Protein AF-0000000084554667 (afdb_homodimer)

pLDDT: mean 95.25, std 6.65, range [56.47, 98.56]

Solvent-accessible surface area (backbone atoms only — not comparable to full-atom values): 7623 Å² total; per-residue (Å²): 132,53,64,64,59,48,33,50,49,34,20,51,33,30,47,52,33,38,55,53,48,52,52,41,52,49,29,36,51,54,39,21,60,75,70,73,54,51,63,28,64,44,34,66,28,65,69,40,39,52,46,53,53,47,34,53,52,34,33,51,49,29,22,52,49,31,51,52,51,59,73,58,77,79,128,133,54,63,64,57,48,33,50,48,35,19,51,33,29,46,52,34,39,55,52,49,52,52,39,52,51,29,35,52,54,39,21,59,76,68,73,54,52,62,29,65,44,36,67,28,64,68,41,41,51,46,51,54,47,34,52,51,33,33,51,49,29,23,52,50,32,52,51,51,59,72,55,78,81,127

Foldseek 3Di:
DDPLVVLVVQLVVLVVVLVVLVVVVVVLVVVCVVVVHDSQVVQVHPVSVVVSVVVNVVSVVSNVVSVVVSPDDDD/DDPLVVLVVQLVVLVVVLVVLVVVVVVLVVVCVVVVHDSQVVQVHPVSVVVSVVVNVVSVVSNVVSVVVSPDDDD

Organism: NCBI:txid1418104

Secondary structure (DSSP, 8-state):
--HHHHHHHHHHHHHHHHHHHHHHHHHHHHHHHHTT--HHHHHTSHHHHHHHHHHHHHHHHHHHHHHHHHHPPP-/--HHHHHHHHHHHHHHHHHHHHHHHHHHHHHHHHTT--HHHHHTSHHHHHHHHHHHHHHHHHHHHHHHHHHPPP-

Radius of gyration: 16.77 Å; Cα contacts (8 Å, |Δi|>4): 187; chains: 2; bounding box: 27×54×35 Å

Sequence (150 aa):
MKKKTMSILVFIFSVISLLISLKLFWNMGIFVDEYNLTPAIVNGGEFWLLMDWLRLILLFLAAVISGINIFTKREMKKKTMSILVFIFSVISLLISLKLFWNMGIFVDEYNLTPAIVNGGEFWLLMDWLRLILLFLAAVISGINIFTKRE

Structure (mmCIF, N/CA/C/O backbone):
data_AF-0000000084554667-model_v1
#
loop_
_entity.id
_entity.type
_entity.pdbx_description
1 polymer 'Putative membrane protein'
#
loop_
_atom_site.group_PDB
_atom_site.id
_atom_site.type_symbol
_atom_site.label_atom_id
_atom_site.label_alt_id
_atom_site.label_comp_id
_atom_site.label_asym_id
_atom_site.label_entity_id
_atom_site.label_seq_id
_atom_site.pdbx_PDB_ins_code
_atom_site.Cartn_x
_atom_site.Cartn_y
_atom_site.Cartn_z
_atom_site.occupancy
_atom_site.B_iso_or_equiv
_atom_site.auth_seq_id
_atom_site.auth_comp_id
_atom_site.auth_asym_id
_atom_site.auth_atom_id
_atom_site.pdbx_PDB_model_num
ATOM 1 N N . MET A 1 1 ? 10.797 16.719 14.055 1 75.44 1 MET A N 1
ATOM 2 C CA . MET A 1 1 ? 10.484 16.969 12.648 1 75.44 1 MET A CA 1
ATOM 3 C C . MET A 1 1 ? 9.336 17.953 12.516 1 75.44 1 MET A C 1
ATOM 5 O O . MET A 1 1 ? 8.383 17.922 13.305 1 75.44 1 MET A O 1
ATOM 9 N N . LYS A 1 2 ? 9.578 18.781 11.586 1 90.25 2 LYS A N 1
ATOM 10 C CA . LYS A 1 2 ? 8.562 19.797 11.336 1 90.25 2 LYS A CA 1
ATOM 11 C C . LYS A 1 2 ? 7.34 19.203 10.656 1 90.25 2 LYS A C 1
ATOM 13 O O . LYS A 1 2 ? 7.449 18.219 9.922 1 90.25 2 LYS A O 1
ATOM 18 N N . LYS A 1 3 ? 6.328 19.75 10.922 1 89.75 3 LYS A N 1
ATOM 19 C CA . LYS A 1 3 ? 5.055 19.25 10.414 1 89.75 3 LYS A CA 1
ATOM 20 C C . LYS A 1 3 ? 5.066 19.188 8.883 1 89.75 3 LYS A C 1
ATOM 22 O O . LYS A 1 3 ? 4.578 18.234 8.297 1 89.75 3 LYS A O 1
ATOM 27 N N . LYS A 1 4 ? 5.59 20.172 8.344 1 90.44 4 LYS A N 1
ATOM 28 C CA . LYS A 1 4 ? 5.648 20.203 6.887 1 90.44 4 LYS A CA 1
ATOM 29 C C . LYS A 1 4 ? 6.504 19.062 6.344 1 90.44 4 LYS A C 1
ATOM 31 O O . LYS A 1 4 ? 6.168 18.453 5.328 1 90.44 4 LYS A O 1
ATOM 36 N N . THR A 1 5 ? 7.59 18.828 6.949 1 93.75 5 THR A N 1
ATOM 37 C CA . THR A 1 5 ? 8.477 17.734 6.555 1 93.75 5 THR A CA 1
ATOM 38 C C . THR A 1 5 ? 7.766 16.391 6.684 1 93.75 5 THR A C 1
ATOM 40 O O . THR A 1 5 ? 7.91 15.523 5.816 1 93.75 5 THR A O 1
ATOM 43 N N . MET A 1 6 ? 7.035 16.234 7.672 1 94.25 6 MET A N 1
ATOM 44 C CA . MET A 1 6 ? 6.289 14.992 7.867 1 94.25 6 MET A CA 1
ATOM 45 C C . MET A 1 6 ? 5.27 14.797 6.754 1 94.25 6 MET A C 1
ATOM 47 O O . MET A 1 6 ? 5.133 13.688 6.223 1 94.25 6 MET A O 1
ATOM 51 N N . SER A 1 7 ? 4.648 15.82 6.406 1 93.88 7 SER A N 1
ATOM 52 C CA . SER A 1 7 ? 3.654 15.727 5.34 1 93.88 7 SER A CA 1
ATOM 53 C C . SER A 1 7 ? 4.305 15.359 4.012 1 93.88 7 SER A C 1
ATOM 55 O O . SER A 1 7 ? 3.752 14.578 3.236 1 93.88 7 SER A O 1
ATOM 57 N N . ILE A 1 8 ? 5.398 15.922 3.762 1 96.31 8 ILE A N 1
ATOM 58 C CA . ILE A 1 8 ? 6.117 15.648 2.523 1 96.31 8 ILE A CA 1
ATOM 59 C C . ILE A 1 8 ? 6.551 14.188 2.49 1 96.31 8 ILE A C 1
ATOM 61 O O . ILE A 1 8 ? 6.422 13.516 1.462 1 96.31 8 ILE A O 1
ATOM 65 N N . LEU A 1 9 ? 7.016 13.711 3.549 1 97.38 9 LEU A N 1
ATOM 66 C CA . LEU A 1 9 ? 7.461 12.328 3.625 1 97.38 9 LEU A CA 1
ATOM 67 C C . LEU A 1 9 ? 6.293 11.367 3.404 1 97.38 9 LEU A C 1
ATOM 69 O O . LEU A 1 9 ? 6.414 10.406 2.643 1 97.38 9 LEU A O 1
ATOM 73 N N . VAL A 1 10 ? 5.281 11.656 4.074 1 96.94 10 VAL A N 1
ATOM 74 C CA . VAL A 1 10 ? 4.113 10.797 3.947 1 96.94 10 VAL A CA 1
ATOM 75 C C . VAL A 1 10 ? 3.639 10.773 2.496 1 96.94 10 VAL A C 1
ATOM 77 O O . VAL A 1 10 ? 3.295 9.719 1.962 1 96.94 10 VAL A O 1
ATOM 80 N N . PHE A 1 11 ? 3.666 11.898 1.898 1 97.56 11 PHE A N 1
ATOM 81 C CA . PHE A 1 11 ? 3.281 11.984 0.495 1 97.56 11 PHE A CA 1
ATOM 82 C C . PHE A 1 11 ? 4.211 11.141 -0.372 1 97.56 11 PHE A C 1
ATOM 84 O O . PHE A 1 11 ? 3.75 10.336 -1.182 1 97.56 11 PHE A O 1
ATOM 91 N N . ILE A 1 12 ? 5.43 11.242 -0.208 1 98.44 12 ILE A N 1
ATOM 92 C CA . ILE A 1 12 ? 6.418 10.516 -0.996 1 98.44 12 ILE A CA 1
ATOM 93 C C . ILE A 1 12 ? 6.25 9.016 -0.779 1 98.44 12 ILE A C 1
ATOM 95 O O . ILE A 1 12 ? 6.227 8.242 -1.739 1 98.44 12 ILE A O 1
ATOM 99 N N . PHE A 1 13 ? 6.164 8.594 0.462 1 98.19 13 PHE A N 1
ATOM 100 C CA . PHE A 1 13 ? 5.992 7.18 0.783 1 98.19 13 PHE A CA 1
ATOM 101 C C . PHE A 1 13 ? 4.73 6.629 0.136 1 98.19 13 PHE A C 1
ATOM 103 O O . PHE A 1 13 ? 4.734 5.516 -0.396 1 98.19 13 PHE A O 1
ATOM 110 N N . SER A 1 14 ? 3.701 7.43 0.138 1 97.56 14 SER A N 1
ATOM 111 C CA . SER A 1 14 ? 2.426 6.969 -0.404 1 97.56 14 SER A CA 1
ATOM 112 C C . SER A 1 14 ? 2.492 6.82 -1.921 1 97.56 14 SER A C 1
ATOM 114 O O . SER A 1 14 ? 2.004 5.836 -2.475 1 97.56 14 SER A O 1
ATOM 116 N N . VAL A 1 15 ? 3.105 7.734 -2.613 1 98.12 15 VAL A N 1
ATOM 117 C CA . VAL A 1 15 ? 3.195 7.695 -4.07 1 98.12 15 VAL A CA 1
ATOM 118 C C . VAL A 1 15 ? 4.059 6.512 -4.5 1 98.12 15 VAL A C 1
ATOM 120 O O . VAL A 1 15 ? 3.678 5.75 -5.395 1 98.12 15 VAL A O 1
ATOM 123 N N . ILE A 1 16 ? 5.133 6.371 -3.832 1 98.5 16 ILE A N 1
ATOM 124 C CA . ILE A 1 16 ? 6.027 5.27 -4.1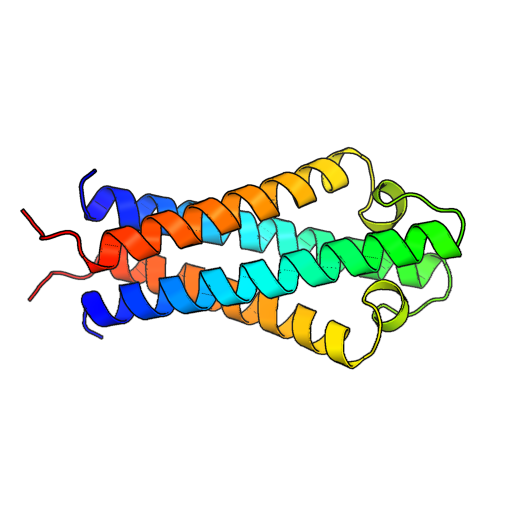84 1 98.5 16 ILE A CA 1
ATOM 125 C C . ILE A 1 16 ? 5.336 3.938 -3.904 1 98.5 16 ILE A C 1
ATOM 127 O O . ILE A 1 16 ? 5.398 3.018 -4.723 1 98.5 16 ILE A O 1
ATOM 131 N N . SER A 1 17 ? 4.695 3.836 -2.742 1 98.06 17 SER A N 1
ATOM 132 C CA . SER A 1 17 ? 3.98 2.613 -2.396 1 98.06 17 SER A CA 1
ATOM 133 C C . SER A 1 17 ? 2.887 2.305 -3.416 1 98.06 17 SER A C 1
ATOM 135 O O . SER A 1 17 ? 2.662 1.144 -3.764 1 98.06 17 SER A O 1
ATOM 137 N N . LEU A 1 18 ? 2.248 3.305 -3.889 1 98.06 18 LEU A N 1
ATOM 138 C CA . LEU A 1 18 ? 1.188 3.125 -4.875 1 98.06 18 LEU A CA 1
ATOM 139 C C . LEU A 1 18 ? 1.754 2.609 -6.191 1 98.06 18 LEU A C 1
ATOM 141 O O . LEU A 1 18 ? 1.212 1.672 -6.781 1 98.06 18 LEU A O 1
ATOM 145 N N . LEU A 1 19 ? 2.803 3.219 -6.695 1 98.31 19 LEU A N 1
ATOM 146 C CA . LEU A 1 19 ? 3.418 2.809 -7.953 1 98.31 19 LEU A CA 1
ATOM 147 C C . LEU A 1 19 ? 3.898 1.362 -7.875 1 98.31 19 LEU A C 1
ATOM 149 O O . LEU A 1 19 ? 3.678 0.581 -8.805 1 98.31 19 LEU A O 1
ATOM 153 N N . ILE A 1 20 ? 4.527 1.039 -6.777 1 98.38 20 ILE A N 1
ATOM 154 C CA . ILE A 1 20 ? 4.98 -0.334 -6.586 1 98.38 20 ILE A CA 1
ATOM 155 C C . ILE A 1 20 ? 3.777 -1.274 -6.551 1 98.38 20 ILE A C 1
ATOM 157 O O . ILE A 1 20 ? 3.793 -2.338 -7.176 1 98.38 20 ILE A O 1
ATOM 161 N N . SER A 1 21 ? 2.764 -0.899 -5.84 1 97.94 21 SER A N 1
ATOM 162 C CA . SER A 1 21 ? 1.572 -1.733 -5.711 1 97.94 21 SER A CA 1
ATOM 163 C C . SER A 1 21 ? 0.917 -1.97 -7.07 1 97.94 21 SER A C 1
ATOM 165 O O . SER A 1 21 ? 0.483 -3.084 -7.371 1 97.94 21 SER A O 1
ATOM 167 N N . LEU A 1 22 ? 0.837 -0.975 -7.875 1 98.06 22 LEU A N 1
ATOM 168 C CA . LEU A 1 22 ? 0.244 -1.103 -9.203 1 98.06 22 LEU A CA 1
ATOM 169 C C . LEU A 1 22 ? 1.048 -2.068 -10.07 1 98.06 22 LEU A C 1
ATOM 171 O O . LEU A 1 22 ? 0.474 -2.891 -10.781 1 98.06 22 LEU A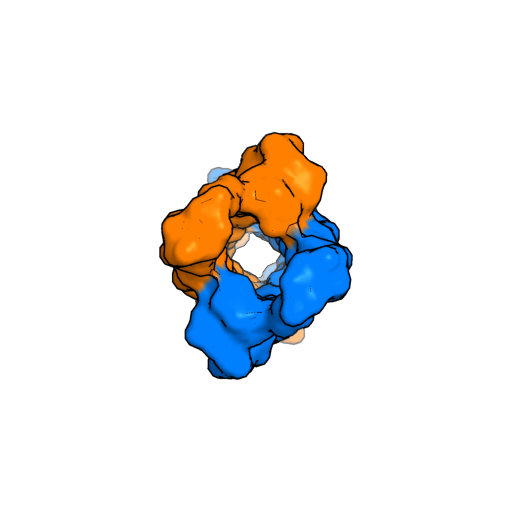 O 1
ATOM 175 N N . LYS A 1 23 ? 2.305 -1.944 -9.992 1 98.19 23 LYS A N 1
ATOM 176 C CA . LYS A 1 23 ? 3.152 -2.824 -10.789 1 98.19 23 LYS A CA 1
ATOM 177 C C . LYS A 1 23 ? 3.043 -4.27 -10.32 1 98.19 23 LYS A C 1
ATOM 179 O O . LYS A 1 23 ? 2.967 -5.191 -11.133 1 98.19 23 LYS A O 1
ATOM 184 N N . LEU A 1 24 ? 3.012 -4.441 -9.039 1 97.62 24 LEU A N 1
ATOM 185 C CA . LEU A 1 24 ? 2.885 -5.785 -8.484 1 97.62 24 LEU A CA 1
ATOM 186 C C . LEU A 1 24 ? 1.529 -6.391 -8.828 1 97.62 24 LEU A C 1
ATOM 188 O O . LEU A 1 24 ? 1.436 -7.582 -9.125 1 97.62 24 LEU A O 1
ATOM 192 N N . PHE A 1 25 ? 0.543 -5.559 -8.781 1 97.44 25 PHE A N 1
ATOM 193 C CA . PHE A 1 25 ? -0.795 -5.988 -9.164 1 97.44 25 PHE A CA 1
ATOM 194 C C . PHE A 1 25 ? -0.826 -6.43 -10.617 1 97.44 25 PHE A C 1
ATOM 196 O O . PHE A 1 25 ? -1.403 -7.469 -10.945 1 97.44 25 PHE A O 1
ATOM 203 N N . TRP A 1 26 ? -0.183 -5.695 -11.406 1 97.38 26 TRP A N 1
ATOM 204 C CA . TRP A 1 26 ? -0.093 -6.016 -12.828 1 97.38 26 TRP A CA 1
ATOM 205 C C . TRP A 1 26 ? 0.692 -7.305 -13.047 1 97.38 26 TRP A C 1
ATOM 207 O O . TRP A 1 26 ? 0.303 -8.148 -13.859 1 97.38 26 TRP A O 1
ATOM 217 N N . ASN A 1 27 ? 1.781 -7.492 -12.367 1 98 27 ASN A N 1
ATOM 218 C CA . ASN A 1 27 ? 2.588 -8.703 -12.477 1 98 27 ASN A CA 1
ATOM 219 C C . ASN A 1 27 ? 1.792 -9.945 -12.078 1 98 27 ASN A C 1
ATOM 221 O O . ASN A 1 27 ? 1.918 -10.992 -12.711 1 98 27 ASN A O 1
ATOM 225 N N . MET A 1 28 ? 1.018 -9.828 -11.047 1 97.69 28 MET A N 1
ATOM 226 C CA . MET A 1 28 ? 0.176 -10.945 -10.625 1 97.69 28 MET A CA 1
ATOM 227 C C . MET A 1 28 ? -0.821 -11.32 -11.719 1 97.69 28 MET A C 1
ATOM 229 O O . MET A 1 28 ? -1.072 -12.5 -11.961 1 97.69 28 MET A O 1
ATOM 233 N N . GLY A 1 29 ? -1.354 -10.305 -12.32 1 96.88 29 GLY A N 1
ATOM 234 C CA . GLY A 1 29 ? -2.25 -10.562 -13.438 1 96.88 29 GLY A CA 1
ATOM 235 C C . GLY A 1 29 ? -1.6 -11.352 -14.555 1 96.88 29 GLY A C 1
ATOM 236 O O . GLY A 1 29 ? -2.199 -12.289 -15.094 1 96.88 29 GLY A O 1
ATOM 237 N N . ILE A 1 30 ? -0.487 -10.953 -14.945 1 97.62 30 ILE A N 1
ATOM 238 C CA . ILE A 1 30 ? 0.259 -11.648 -15.984 1 97.62 30 ILE A CA 1
ATOM 239 C C . ILE A 1 30 ? 0.534 -13.086 -15.539 1 97.62 30 ILE A C 1
ATOM 241 O O . ILE A 1 30 ? 0.363 -14.031 -16.328 1 97.62 30 ILE A O 1
ATOM 245 N N . PHE A 1 31 ? 0.983 -13.25 -14.336 1 97.5 31 PHE A N 1
ATOM 246 C CA . PHE A 1 31 ? 1.307 -14.555 -13.781 1 97.5 31 PHE A CA 1
ATOM 247 C C . PHE A 1 31 ? 0.118 -15.5 -13.891 1 97.5 31 PHE A C 1
ATOM 249 O O . PHE A 1 31 ? 0.26 -16.625 -14.359 1 97.5 31 PHE A O 1
ATOM 256 N N . VAL A 1 32 ? -1.035 -15.055 -13.445 1 97 32 VAL A N 1
ATOM 257 C CA . VAL A 1 32 ? -2.193 -15.938 -13.391 1 97 32 VAL A CA 1
ATOM 258 C C . VAL A 1 32 ? -2.66 -16.281 -14.805 1 97 32 VAL A C 1
ATOM 260 O O . VAL A 1 32 ? -3.18 -17.375 -15.047 1 97 32 VAL A O 1
ATOM 263 N N . ASP A 1 33 ? -2.455 -15.391 -15.711 1 97 33 ASP A N 1
ATOM 264 C CA . ASP A 1 33 ? -2.773 -15.688 -17.094 1 97 33 ASP A CA 1
ATOM 265 C C . ASP A 1 33 ? -1.865 -16.781 -17.656 1 97 33 ASP A C 1
ATOM 267 O O . ASP A 1 33 ? -2.332 -17.719 -18.312 1 97 33 ASP A O 1
ATOM 271 N N . GLU A 1 34 ? -0.63 -16.719 -17.328 1 95.94 34 GLU A N 1
ATOM 272 C CA . GLU A 1 34 ? 0.359 -17.688 -17.797 1 95.94 34 GLU A CA 1
ATOM 273 C C . GLU A 1 34 ? 0.126 -19.062 -17.188 1 95.94 34 GLU A C 1
ATOM 275 O O . GLU A 1 34 ? 0.381 -20.078 -17.844 1 95.94 34 GLU A O 1
ATOM 280 N N . TYR A 1 35 ? -0.319 -19.141 -16.016 1 95.44 35 TYR A N 1
ATOM 281 C CA . TYR A 1 35 ? -0.477 -20.391 -15.297 1 95.44 35 TYR A CA 1
ATOM 282 C C . TYR A 1 35 ? -1.924 -20.875 -15.344 1 95.44 35 TYR A C 1
ATOM 284 O O . TYR A 1 35 ? -2.287 -21.844 -14.672 1 95.44 35 TYR A O 1
ATOM 292 N N . ASN A 1 36 ? -2.811 -20.062 -16.125 1 96.5 36 ASN A N 1
ATOM 293 C CA . ASN A 1 36 ? -4.223 -20.406 -16.281 1 96.5 36 ASN A CA 1
ATOM 294 C C . ASN A 1 36 ? -4.945 -20.438 -14.938 1 96.5 36 ASN A C 1
ATOM 296 O O . ASN A 1 36 ? -5.68 -21.391 -14.656 1 96.5 36 ASN A O 1
ATOM 300 N N . LEU A 1 37 ? -4.668 -19.422 -14.102 1 96.75 37 LEU A N 1
ATOM 301 C CA . LEU A 1 37 ? -5.289 -19.219 -12.797 1 96.75 37 LEU A CA 1
ATOM 302 C C . LEU A 1 37 ? -6.055 -17.891 -12.758 1 96.75 37 LEU A C 1
ATOM 304 O O . LEU A 1 37 ? -6.18 -17.219 -13.781 1 96.75 37 LEU A O 1
ATOM 308 N N . THR A 1 38 ? -6.602 -17.641 -11.602 1 96.69 38 THR A N 1
ATOM 309 C CA . THR A 1 38 ? -7.234 -16.359 -11.352 1 96.69 38 THR A CA 1
ATOM 310 C C . THR A 1 38 ? -6.57 -15.648 -10.172 1 96.69 38 THR A C 1
ATOM 312 O O . THR A 1 38 ? -6.039 -16.297 -9.273 1 96.69 38 THR A O 1
ATOM 315 N N . PRO A 1 39 ? -6.637 -14.344 -10.234 1 97.19 39 PRO A N 1
ATOM 316 C CA . PRO A 1 39 ? -6.043 -13.594 -9.125 1 97.19 39 PRO A CA 1
ATOM 317 C C . PRO A 1 39 ? -6.668 -13.945 -7.773 1 97.19 39 PRO A C 1
ATOM 319 O O . PRO A 1 39 ? -5.996 -13.883 -6.742 1 97.19 39 PRO A O 1
ATOM 322 N N . ALA A 1 40 ? -7.895 -14.312 -7.73 1 97.88 40 ALA A N 1
ATOM 323 C CA . ALA A 1 40 ? -8.586 -14.656 -6.492 1 97.88 40 ALA A CA 1
ATOM 324 C C . ALA A 1 40 ? -7.914 -15.836 -5.797 1 97.88 40 ALA A C 1
ATOM 326 O O . ALA A 1 40 ? -7.887 -15.906 -4.566 1 97.88 40 ALA A O 1
ATOM 327 N N . ILE A 1 41 ? -7.332 -16.703 -6.543 1 97.25 41 ILE A N 1
ATOM 328 C CA . ILE A 1 41 ? -6.68 -17.891 -5.98 1 97.25 41 ILE A CA 1
ATOM 329 C C . ILE A 1 41 ? -5.387 -17.484 -5.281 1 97.25 41 ILE A C 1
ATOM 331 O O . ILE A 1 41 ? -5.098 -17.953 -4.176 1 97.25 41 ILE A O 1
ATOM 335 N N . VAL A 1 42 ? -4.637 -16.57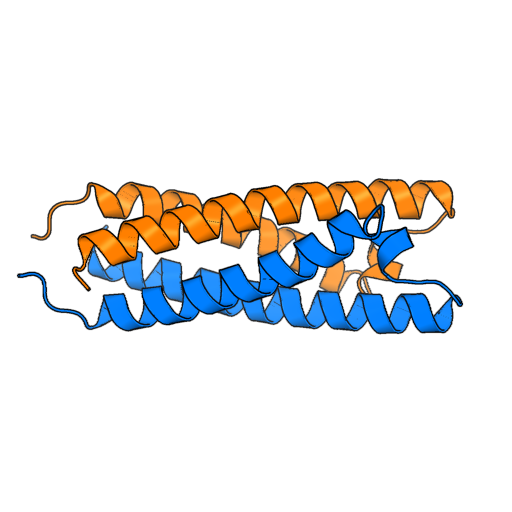8 -5.891 1 97.06 42 VAL A N 1
ATOM 336 C CA . VAL A 1 42 ? -3.375 -16.109 -5.324 1 97.06 42 VAL A CA 1
ATOM 337 C C . VAL A 1 42 ? -3.645 -15.289 -4.062 1 97.06 42 VAL A C 1
ATOM 339 O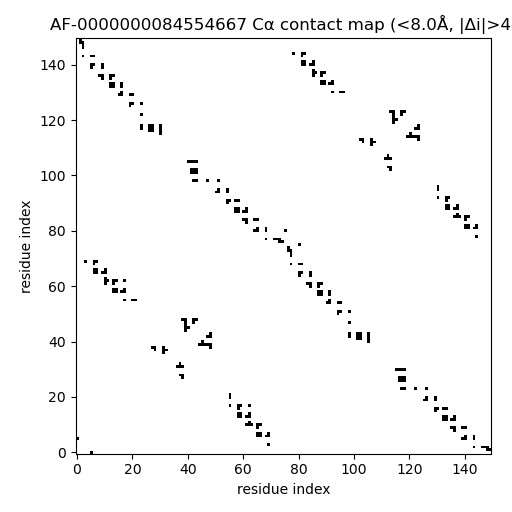 O . VAL A 1 42 ? -2.945 -15.438 -3.057 1 97.06 42 VAL A O 1
ATOM 342 N N . ASN A 1 43 ? -4.703 -14.484 -4.113 1 97.56 43 ASN A N 1
ATOM 343 C CA . ASN A 1 43 ? -5.027 -13.578 -3.018 1 97.56 43 ASN A CA 1
ATOM 344 C C . ASN A 1 43 ? -5.703 -14.312 -1.864 1 97.56 43 ASN A C 1
ATOM 346 O O . ASN A 1 43 ? -5.801 -13.781 -0.756 1 97.56 43 ASN A O 1
ATOM 350 N N . GLY A 1 44 ? -6.219 -15.43 -2.045 1 96.62 44 GLY A N 1
ATOM 351 C CA . GLY A 1 44 ? -6.883 -16.188 -1.003 1 96.62 44 GLY A CA 1
ATOM 352 C C . GLY A 1 44 ? -8.398 -16.125 -1.083 1 96.62 44 GLY A C 1
ATOM 353 O O . GLY A 1 44 ? -9.078 -16.219 -0.062 1 96.62 44 GLY A O 1
ATOM 354 N N . GLY A 1 45 ? -8.891 -15.734 -2.236 1 96.94 45 GLY A N 1
ATOM 355 C CA . GLY A 1 45 ? -10.328 -15.695 -2.432 1 96.94 45 GLY A CA 1
ATOM 356 C C . GLY A 1 45 ? -10.812 -14.406 -3.064 1 96.94 45 GLY A C 1
ATOM 357 O O . GLY A 1 45 ? -10.039 -13.461 -3.223 1 96.94 45 GLY A O 1
ATOM 358 N N . GLU A 1 46 ? -12.07 -14.43 -3.424 1 97.75 46 GLU A N 1
ATOM 359 C CA . GLU A 1 46 ? -12.672 -13.273 -4.078 1 97.75 46 GLU A CA 1
ATOM 360 C C . GLU A 1 46 ? -12.703 -12.062 -3.145 1 97.75 46 GLU A C 1
ATOM 362 O O . GLU A 1 46 ? -12.523 -10.93 -3.588 1 97.75 46 GLU A O 1
ATOM 367 N N . PHE A 1 47 ? -12.938 -12.352 -1.88 1 98.44 47 PHE A N 1
ATOM 368 C CA . PHE A 1 47 ? -12.953 -11.273 -0.903 1 98.44 47 PHE A CA 1
ATOM 369 C C . PHE A 1 47 ? -11.617 -10.547 -0.881 1 98.44 47 PHE A C 1
ATOM 371 O O . PHE A 1 47 ? -11.57 -9.312 -0.939 1 98.44 47 PHE A O 1
ATOM 378 N N . TRP A 1 48 ? -10.594 -11.234 -0.902 1 97.88 48 TRP A N 1
ATOM 379 C CA . TRP A 1 48 ? -9.281 -10.617 -0.779 1 97.88 48 TRP A CA 1
ATOM 380 C C . TRP A 1 48 ? -8.859 -9.969 -2.092 1 97.88 48 TRP A C 1
ATOM 382 O O . TRP A 1 48 ? -8.062 -9.023 -2.096 1 97.88 48 TRP A O 1
ATOM 392 N N . LEU A 1 49 ? -9.43 -10.461 -3.188 1 97.94 49 LEU A N 1
ATOM 393 C CA . LEU A 1 49 ? -9.234 -9.734 -4.441 1 97.94 49 LEU A CA 1
ATOM 394 C C . LEU A 1 49 ? -9.883 -8.359 -4.379 1 97.94 49 LEU A C 1
ATOM 396 O O . LEU A 1 49 ? -9.281 -7.367 -4.812 1 97.94 49 LEU A O 1
ATOM 400 N N . LEU A 1 50 ? -10.992 -8.328 -3.811 1 98 50 LEU A N 1
ATOM 401 C CA . LEU A 1 50 ? -11.664 -7.043 -3.625 1 98 50 LEU A CA 1
ATOM 402 C C . LEU A 1 50 ? -10.859 -6.145 -2.691 1 98 50 LEU A C 1
ATOM 404 O O . LEU A 1 50 ? -10.758 -4.938 -2.918 1 98 50 LEU A O 1
ATOM 408 N N . MET A 1 51 ? -10.328 -6.75 -1.701 1 97.94 51 MET A N 1
ATOM 409 C CA . MET A 1 51 ? -9.516 -5.996 -0.755 1 97.94 51 MET A CA 1
ATOM 410 C C . MET A 1 51 ? -8.258 -5.449 -1.432 1 97.94 51 MET A C 1
ATOM 412 O O . MET A 1 51 ? -7.773 -4.375 -1.072 1 97.94 51 MET A O 1
ATOM 416 N N . ASP A 1 52 ? -7.73 -6.172 -2.297 1 97.94 52 ASP A N 1
ATOM 417 C CA . ASP A 1 52 ? -6.57 -5.703 -3.049 1 97.94 52 ASP A CA 1
ATOM 418 C C . ASP A 1 52 ? -6.906 -4.453 -3.857 1 97.94 52 ASP A C 1
ATOM 420 O O . ASP A 1 52 ? -6.137 -3.49 -3.875 1 97.94 52 ASP A O 1
ATOM 424 N N . TRP A 1 53 ? -8.086 -4.457 -4.469 1 97.88 53 TRP A N 1
ATOM 425 C CA . TRP A 1 53 ? -8.57 -3.279 -5.184 1 97.88 53 TRP A CA 1
ATOM 426 C C . TRP A 1 53 ? -8.797 -2.117 -4.223 1 97.88 53 TRP A C 1
ATOM 428 O O . TRP A 1 53 ? -8.438 -0.975 -4.523 1 97.88 53 TRP A O 1
ATOM 438 N N . LEU A 1 54 ? -9.344 -2.4 -3.115 1 98.25 54 LEU A N 1
ATOM 439 C CA . LEU A 1 54 ? -9.594 -1.377 -2.105 1 98.25 54 LEU A CA 1
ATOM 440 C C . LEU A 1 54 ? -8.281 -0.742 -1.642 1 98.25 54 LEU A C 1
ATOM 442 O O . LEU A 1 54 ? -8.195 0.48 -1.499 1 98.25 54 LEU A O 1
ATOM 446 N N . ARG A 1 55 ? -7.336 -1.627 -1.376 1 97.62 55 ARG A N 1
ATOM 447 C CA . ARG A 1 55 ? -6.039 -1.135 -0.922 1 97.62 55 ARG A CA 1
ATOM 448 C C . ARG A 1 55 ? -5.445 -0.148 -1.924 1 97.62 55 ARG A C 1
ATOM 450 O O . ARG A 1 55 ? -4.883 0.878 -1.534 1 97.62 55 ARG A O 1
ATOM 457 N N . LEU A 1 56 ? -5.633 -0.393 -3.234 1 98.06 56 LEU A N 1
ATOM 458 C CA . LEU A 1 56 ? -5.121 0.497 -4.273 1 98.06 56 LEU A CA 1
ATOM 459 C C . LEU A 1 56 ? -5.848 1.839 -4.242 1 98.06 56 LEU A C 1
ATOM 461 O O . LEU A 1 56 ? -5.219 2.891 -4.375 1 98.06 56 LEU A O 1
ATOM 465 N N . ILE A 1 57 ? -7.086 1.755 -4.055 1 98.38 57 ILE A N 1
ATOM 466 C CA . ILE A 1 57 ? -7.891 2.971 -3.98 1 98.38 57 ILE A CA 1
ATOM 467 C C . ILE A 1 57 ? -7.488 3.781 -2.75 1 98.38 57 ILE A C 1
ATOM 469 O O . ILE A 1 57 ? -7.324 5 -2.828 1 98.38 57 ILE A O 1
ATOM 473 N N . LEU A 1 58 ? -7.332 3.125 -1.641 1 98.12 58 LEU A N 1
ATOM 474 C CA . LEU A 1 58 ? -6.945 3.797 -0.405 1 98.12 58 LEU A CA 1
ATOM 475 C C . LEU A 1 58 ? -5.578 4.457 -0.549 1 98.12 58 LEU A C 1
ATOM 477 O O . LEU A 1 58 ? -5.379 5.586 -0.091 1 98.12 58 LEU A O 1
ATOM 481 N N . LEU A 1 59 ? -4.703 3.762 -1.162 1 97.88 59 LEU A N 1
ATOM 482 C CA . LEU A 1 59 ? -3.367 4.309 -1.378 1 97.88 59 LEU A CA 1
ATOM 483 C C . LEU A 1 59 ? -3.422 5.531 -2.289 1 97.88 59 LEU A C 1
ATOM 485 O O . LEU A 1 59 ? -2.713 6.516 -2.061 1 97.88 59 LEU A O 1
ATOM 489 N N . PHE A 1 60 ? -4.219 5.469 -3.311 1 98.31 60 PHE A N 1
ATOM 490 C CA . PHE A 1 60 ? -4.402 6.602 -4.207 1 98.31 60 PHE A CA 1
ATOM 491 C C . PHE A 1 60 ? -4.941 7.812 -3.451 1 98.31 60 PHE A C 1
ATOM 493 O O . PHE A 1 60 ? -4.418 8.922 -3.592 1 98.31 60 PHE A O 1
ATOM 500 N N . LEU A 1 61 ? -5.887 7.605 -2.641 1 97.94 61 LEU A N 1
ATOM 501 C CA . LEU A 1 61 ? -6.488 8.688 -1.863 1 97.94 61 LEU A CA 1
ATOM 502 C C . LEU A 1 61 ? -5.484 9.258 -0.868 1 97.94 61 LEU A C 1
ATOM 504 O O . LEU A 1 61 ? -5.414 10.477 -0.684 1 97.94 61 LEU A O 1
ATOM 508 N N . ALA A 1 62 ? -4.738 8.352 -0.218 1 97.44 62 ALA A N 1
ATOM 509 C CA . ALA A 1 62 ? -3.715 8.812 0.717 1 97.44 62 ALA A CA 1
ATOM 510 C C . ALA A 1 62 ? -2.697 9.711 0.018 1 97.44 62 ALA A C 1
ATOM 512 O O . ALA A 1 62 ? -2.324 10.758 0.543 1 97.44 62 ALA A O 1
ATOM 513 N N . ALA A 1 63 ? -2.312 9.312 -1.159 1 97.62 63 ALA A N 1
ATOM 514 C CA . ALA A 1 63 ? -1.344 10.094 -1.924 1 97.62 63 ALA A CA 1
ATOM 515 C C . ALA A 1 63 ? -1.912 11.461 -2.295 1 97.62 63 ALA A C 1
A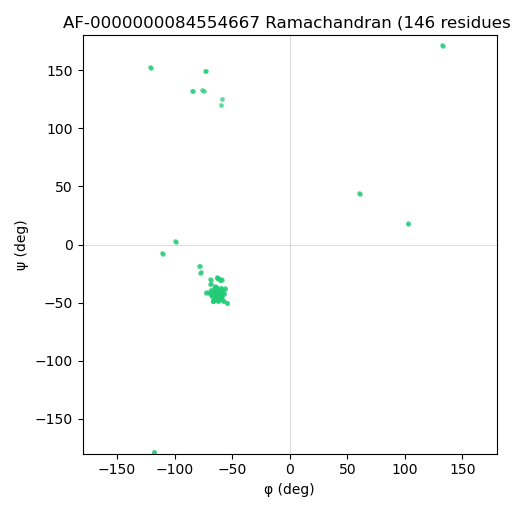TOM 517 O O . ALA A 1 63 ? -1.238 12.484 -2.145 1 97.62 63 ALA A O 1
ATOM 518 N N . VAL A 1 64 ? -3.105 11.508 -2.736 1 97.5 64 VAL A N 1
ATOM 519 C CA . VAL A 1 64 ? -3.74 12.75 -3.17 1 97.5 64 VAL A CA 1
ATOM 520 C C . VAL A 1 64 ? -3.926 13.68 -1.973 1 97.5 64 VAL A C 1
ATOM 522 O O . VAL A 1 64 ? -3.531 14.844 -2.02 1 97.5 64 VAL A O 1
ATOM 525 N N . ILE A 1 65 ? -4.449 13.25 -0.874 1 96.88 65 ILE A N 1
ATOM 526 C CA . ILE A 1 65 ? -4.77 14.047 0.302 1 96.88 65 ILE A CA 1
ATOM 527 C C . ILE A 1 65 ? -3.479 14.539 0.958 1 96.88 65 ILE A C 1
ATOM 529 O O . ILE A 1 65 ? -3.393 15.695 1.387 1 96.88 65 ILE A O 1
ATOM 533 N N . SER A 1 66 ? -2.52 13.656 1.054 1 95.19 66 SER A N 1
ATOM 534 C CA . SER A 1 66 ? -1.248 14.086 1.627 1 95.19 66 SER A CA 1
ATOM 535 C C . SER A 1 66 ? -0.59 15.156 0.771 1 95.19 66 SER A C 1
ATOM 537 O O . SER A 1 66 ? 0.043 16.078 1.297 1 95.19 66 SER A O 1
ATOM 539 N N . GLY A 1 67 ? -0.711 15.023 -0.516 1 95.38 67 GLY A N 1
ATOM 540 C CA . GLY A 1 67 ? -0.209 16.047 -1.408 1 95.38 67 GLY A CA 1
ATOM 541 C C . GLY A 1 67 ? -0.859 17.406 -1.183 1 95.38 67 GLY A C 1
ATOM 542 O O . GLY A 1 67 ? -0.172 18.422 -1.106 1 95.38 67 GLY A O 1
ATOM 543 N N . ILE A 1 68 ? -2.121 17.406 -1.035 1 95.62 68 ILE A N 1
ATOM 544 C CA . ILE A 1 68 ? -2.885 18.625 -0.794 1 95.62 68 ILE A CA 1
ATOM 545 C C . ILE A 1 68 ? -2.486 19.234 0.552 1 95.62 68 ILE A C 1
ATOM 547 O O . ILE A 1 68 ? -2.346 20.453 0.679 1 95.62 68 ILE A O 1
ATOM 551 N N . ASN A 1 69 ? -2.248 18.375 1.499 1 92.94 69 ASN A N 1
ATOM 552 C CA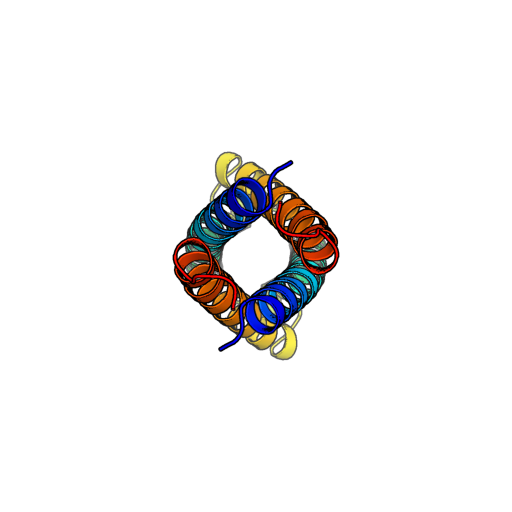 . ASN A 1 69 ? -1.936 18.797 2.863 1 92.94 69 ASN A CA 1
ATOM 553 C C . ASN A 1 69 ? -0.643 19.594 2.92 1 92.94 69 ASN A C 1
ATOM 555 O O . ASN A 1 69 ? -0.487 20.469 3.779 1 92.94 69 ASN A O 1
ATOM 559 N N . ILE A 1 70 ? 0.202 19.359 2.07 1 92.94 70 ILE A N 1
ATOM 560 C CA . ILE A 1 70 ? 1.485 20.047 2.021 1 92.94 70 ILE A CA 1
ATOM 561 C C . ILE A 1 70 ? 1.259 21.531 1.765 1 92.94 70 ILE A C 1
ATOM 563 O O . ILE A 1 70 ? 1.964 22.391 2.32 1 92.94 70 ILE A O 1
ATOM 567 N N . PHE A 1 71 ? 0.238 21.891 1.111 1 91.69 71 PHE A N 1
ATOM 568 C CA . PHE A 1 71 ? 0.081 23.266 0.656 1 91.69 71 PHE A CA 1
ATOM 569 C C . PHE A 1 71 ? -1.047 23.969 1.41 1 91.69 71 PHE A C 1
ATOM 571 O O . PHE A 1 71 ? -1.269 25.172 1.238 1 91.69 71 PHE A O 1
ATOM 578 N N . THR A 1 72 ? -1.699 23.141 2.16 1 88.69 72 THR A N 1
ATOM 579 C CA . THR A 1 72 ? -2.805 23.734 2.908 1 88.69 72 THR A CA 1
ATOM 580 C C . THR A 1 72 ? -2.285 24.531 4.098 1 88.69 72 THR A C 1
ATOM 582 O O . THR A 1 72 ? -1.409 24.062 4.832 1 88.69 72 THR A O 1
ATOM 585 N N . LYS A 1 73 ? -2.766 25.828 4.352 1 78.25 73 LYS A N 1
ATOM 586 C CA . LYS A 1 73 ? -2.381 26.703 5.453 1 78.25 73 LYS A CA 1
ATOM 587 C C . LYS A 1 73 ? -3.182 26.391 6.715 1 78.25 73 LYS A C 1
ATOM 589 O O . LYS A 1 73 ? -4.344 25.984 6.633 1 78.25 73 LYS A O 1
ATOM 594 N N . ARG A 1 74 ? -2.5 26.266 7.809 1 69.5 74 ARG A N 1
ATOM 595 C CA . ARG A 1 74 ? -3.182 26.047 9.078 1 69.5 74 ARG A CA 1
ATOM 596 C C . ARG A 1 74 ? -4.141 27.188 9.391 1 69.5 74 ARG A C 1
ATOM 598 O O . ARG A 1 74 ? -3.846 28.344 9.109 1 69.5 74 ARG A O 1
ATOM 605 N N . GLU A 1 75 ? -5.297 27 9.633 1 56.66 75 GLU A N 1
ATOM 606 C CA . GLU A 1 75 ? -6.082 28.078 10.211 1 56.66 75 GLU A CA 1
ATOM 607 C C . GLU A 1 75 ? -5.688 28.344 11.664 1 56.66 75 GLU A C 1
ATOM 609 O O . GLU A 1 75 ? -5.223 27.422 12.352 1 56.66 75 GLU A O 1
ATOM 614 N N . MET B 1 1 ? -11.164 21.188 3.578 1 75.38 1 MET B N 1
ATOM 615 C CA . MET B 1 1 ? -10.836 20.266 4.664 1 75.38 1 MET B CA 1
ATOM 616 C C . MET B 1 1 ? -9.719 20.828 5.531 1 75.38 1 MET B C 1
ATOM 618 O O . MET B 1 1 ? -8.773 21.438 5.02 1 75.38 1 MET B O 1
ATOM 622 N N . LYS B 1 2 ? -9.969 20.641 6.77 1 90.25 2 LYS B N 1
ATOM 623 C CA . LYS B 1 2 ? -8.984 21.141 7.73 1 90.25 2 LYS B CA 1
ATOM 624 C C . LYS B 1 2 ? -7.734 20.266 7.73 1 90.25 2 LYS B C 1
ATOM 626 O O . LYS B 1 2 ? -7.809 19.062 7.457 1 90.25 2 LYS B O 1
ATOM 631 N N . LYS B 1 3 ? -6.75 20.859 7.988 1 89.81 3 LYS B N 1
ATOM 632 C CA . LYS B 1 3 ? -5.457 20.188 7.957 1 89.81 3 LYS B CA 1
ATOM 633 C C . LYS B 1 3 ? -5.441 18.969 8.891 1 89.81 3 LYS B C 1
ATOM 635 O O . LYS B 1 3 ? -4.91 17.922 8.539 1 89.81 3 LYS B O 1
ATOM 640 N N . LYS B 1 4 ? -5.984 19.172 9.992 1 90.5 4 LYS B N 1
ATOM 641 C CA . LYS B 1 4 ? -6.02 18.078 10.953 1 90.5 4 LYS B CA 1
ATOM 642 C C . LYS B 1 4 ? -6.836 16.906 10.422 1 90.5 4 LYS B C 1
ATOM 644 O O . LYS B 1 4 ? -6.461 15.742 10.609 1 90.5 4 LYS B O 1
ATOM 649 N N . THR B 1 5 ? -7.938 17.188 9.82 1 93.88 5 THR B N 1
ATOM 650 C CA . THR B 1 5 ? -8.781 16.156 9.234 1 93.88 5 THR B CA 1
ATOM 651 C C . THR B 1 5 ? -8.039 15.406 8.133 1 93.88 5 THR B C 1
ATOM 653 O O . THR B 1 5 ? -8.141 14.188 8.023 1 93.88 5 THR B O 1
ATOM 656 N N . MET B 1 6 ? -7.305 16.062 7.391 1 94.31 6 MET B N 1
ATOM 657 C CA . MET B 1 6 ? -6.527 15.438 6.324 1 94.31 6 MET B CA 1
ATOM 658 C C . MET B 1 6 ? -5.48 14.492 6.898 1 94.31 6 MET B C 1
ATOM 660 O O . MET B 1 6 ? -5.305 13.375 6.395 1 94.31 6 MET B O 1
ATOM 664 N N . SER B 1 7 ? -4.887 14.914 7.914 1 93.94 7 SER B N 1
ATOM 665 C CA . SER B 1 7 ? -3.879 14.07 8.547 1 93.94 7 SER B CA 1
ATOM 666 C C . SER B 1 7 ? -4.5 12.797 9.109 1 93.94 7 SER B C 1
ATOM 668 O O . SER B 1 7 ? -3.912 11.719 9.016 1 93.94 7 SER B O 1
ATOM 670 N N . ILE B 1 8 ? -5.609 12.93 9.688 1 96.38 8 ILE B N 1
ATOM 671 C CA . ILE B 1 8 ? -6.305 11.789 10.266 1 96.38 8 ILE B CA 1
ATOM 672 C C . ILE B 1 8 ? -6.695 10.805 9.164 1 96.38 8 ILE B C 1
ATOM 674 O O . ILE B 1 8 ? -6.531 9.594 9.312 1 96.38 8 ILE B O 1
ATOM 678 N N . LEU B 1 9 ? -7.168 11.297 8.117 1 97.38 9 LEU B N 1
ATOM 679 C CA . LEU B 1 9 ? -7.57 10.445 7 1 97.38 9 LEU B CA 1
ATOM 680 C C . LEU B 1 9 ? -6.375 9.695 6.426 1 97.38 9 LEU B C 1
ATOM 682 O O . LEU B 1 9 ? -6.449 8.492 6.176 1 97.38 9 LEU B O 1
ATOM 686 N N . VAL B 1 10 ? -5.383 10.43 6.23 1 97 10 VAL B N 1
ATOM 687 C CA . VAL B 1 10 ? -4.188 9.812 5.668 1 97 10 VAL B CA 1
ATOM 688 C C . VAL B 1 10 ? -3.693 8.703 6.598 1 97 10 VAL B C 1
ATOM 690 O O . VAL B 1 10 ? -3.309 7.625 6.141 1 97 10 VAL B O 1
ATOM 693 N N . PHE B 1 11 ? -3.754 8.969 7.852 1 97.56 11 PHE B N 1
ATOM 694 C CA . PHE B 1 11 ? -3.352 7.961 8.828 1 97.56 11 PHE B CA 1
ATOM 695 C C . PHE B 1 11 ? -4.242 6.73 8.727 1 97.56 11 PHE B C 1
ATOM 697 O O . PHE B 1 11 ? -3.748 5.602 8.641 1 97.56 11 PHE B O 1
ATOM 704 N N . ILE B 1 12 ? -5.461 6.895 8.68 1 98.44 12 ILE B N 1
ATOM 705 C CA . ILE B 1 12 ? -6.418 5.797 8.617 1 98.44 12 ILE B CA 1
ATOM 706 C C . ILE B 1 12 ? -6.211 4.996 7.336 1 98.44 12 ILE B C 1
ATOM 708 O O . ILE B 1 12 ? -6.152 3.766 7.363 1 98.44 12 ILE B O 1
ATOM 712 N N . PHE B 1 13 ? -6.129 5.676 6.223 1 98.12 13 PHE B N 1
ATOM 713 C CA . PHE B 1 13 ? -5.922 5.016 4.938 1 98.12 13 PHE B CA 1
ATOM 714 C C . PHE B 1 13 ? -4.633 4.203 4.949 1 98.12 13 PHE B C 1
ATOM 716 O O . PHE B 1 13 ? -4.598 3.078 4.445 1 98.12 13 PHE B O 1
ATOM 723 N N . SER B 1 14 ? -3.621 4.754 5.566 1 97.56 14 SER B N 1
ATOM 724 C CA . SER B 1 14 ? -2.326 4.082 5.582 1 97.56 14 SER B CA 1
ATOM 725 C C . SER B 1 14 ? -2.365 2.828 6.449 1 97.56 14 SER B C 1
ATOM 727 O O . SER B 1 14 ? -1.84 1.782 6.059 1 97.56 14 SER B O 1
ATOM 729 N N . VAL B 1 15 ? -3.002 2.871 7.582 1 98.19 15 VAL B N 1
ATOM 730 C CA . VAL B 1 15 ? -3.072 1.731 8.492 1 98.19 15 VAL B CA 1
ATOM 731 C C . VAL B 1 15 ? -3.893 0.612 7.855 1 98.19 15 VAL B C 1
ATOM 733 O O . VAL B 1 15 ? -3.477 -0.549 7.855 1 98.19 15 VAL B O 1
ATOM 736 N N . ILE B 1 16 ? -4.969 0.997 7.301 1 98.56 16 ILE B N 1
ATOM 737 C CA . ILE B 1 16 ? -5.82 -0.006 6.672 1 98.56 16 ILE B CA 1
ATOM 738 C C . ILE B 1 16 ? -5.094 -0.635 5.484 1 98.56 16 ILE B C 1
ATOM 740 O O . ILE B 1 16 ? -5.109 -1.856 5.316 1 98.56 16 ILE B O 1
ATOM 744 N N . SER B 1 17 ? -4.461 0.197 4.664 1 98.12 17 SER B N 1
ATOM 745 C CA . SER B 1 17 ? -3.711 -0.309 3.52 1 98.12 17 SER B CA 1
ATOM 746 C C . SER B 1 17 ? -2.596 -1.25 3.963 1 98.12 17 SER B C 1
ATOM 748 O O . SER B 1 17 ? -2.332 -2.26 3.307 1 98.12 17 SER B O 1
ATOM 750 N N . LEU B 1 18 ? -1.986 -0.939 5.039 1 98.12 18 LEU B N 1
ATOM 751 C CA . LEU B 1 18 ? -0.907 -1.772 5.555 1 98.12 18 LEU B CA 1
ATOM 752 C C . LEU B 1 18 ? -1.438 -3.129 6.008 1 98.12 18 LEU B C 1
ATOM 754 O O . LEU B 1 18 ? -0.858 -4.168 5.68 1 98.12 18 LEU B O 1
ATOM 758 N N . LEU B 1 19 ? -2.494 -3.143 6.781 1 98.31 19 LEU B N 1
ATOM 759 C CA . LEU B 1 19 ? -3.076 -4.387 7.27 1 98.31 19 LEU B CA 1
ATOM 760 C C . LEU B 1 19 ? -3.516 -5.273 6.113 1 98.31 19 LEU B C 1
ATOM 762 O O . LEU B 1 19 ? -3.258 -6.48 6.117 1 98.31 19 LEU B O 1
ATOM 766 N N . ILE B 1 20 ? -4.152 -4.68 5.156 1 98.44 20 ILE B N 1
ATOM 767 C CA . ILE B 1 20 ? -4.57 -5.434 3.979 1 98.44 20 ILE B CA 1
ATOM 768 C C . ILE B 1 20 ? -3.34 -5.977 3.252 1 98.44 20 ILE B C 1
ATOM 770 O O . ILE B 1 20 ? -3.314 -7.141 2.848 1 98.44 20 ILE B O 1
ATOM 774 N N . SER B 1 21 ? -2.348 -5.148 3.092 1 98 21 SER B N 1
ATOM 775 C CA . SER B 1 21 ? -1.135 -5.559 2.389 1 98 21 SER B CA 1
ATOM 7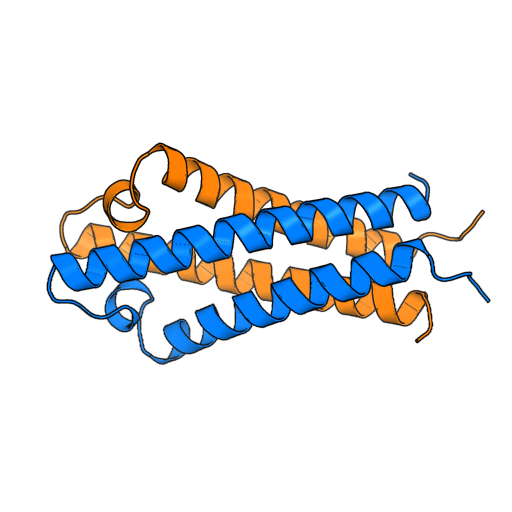76 C C . SER B 1 21 ? -0.451 -6.723 3.098 1 98 21 SER B C 1
ATOM 778 O O . SER B 1 21 ? 0.024 -7.66 2.451 1 98 21 SER B O 1
ATOM 780 N N . LEU B 1 22 ? -0.394 -6.703 4.379 1 98.06 22 LEU B N 1
ATOM 781 C CA . LEU B 1 22 ? 0.223 -7.777 5.148 1 98.06 22 LEU B CA 1
ATOM 782 C C . LEU B 1 22 ? -0.536 -9.086 4.957 1 98.06 22 LEU B C 1
ATOM 784 O O . LEU B 1 22 ? 0.076 -10.148 4.797 1 98.06 22 LEU B O 1
ATOM 788 N N . LYS B 1 23 ? -1.792 -8.992 4.992 1 98.19 23 LYS B N 1
ATOM 789 C CA . LYS B 1 23 ? -2.6 -10.195 4.824 1 98.19 23 LYS B CA 1
ATOM 790 C C . LYS B 1 23 ? -2.453 -10.766 3.416 1 98.19 23 LYS B C 1
ATOM 792 O O . LYS B 1 23 ? -2.338 -11.977 3.24 1 98.19 23 LYS B O 1
ATOM 797 N N . LEU B 1 24 ? -2.439 -9.891 2.455 1 97.62 24 LEU B N 1
ATOM 798 C CA . LEU B 1 24 ? -2.277 -10.328 1.072 1 97.62 24 LEU B CA 1
ATOM 799 C C . LEU B 1 24 ? -0.899 -10.945 0.854 1 97.62 24 LEU B C 1
ATOM 801 O O . LEU B 1 24 ? -0.764 -11.938 0.136 1 97.62 24 LEU B O 1
ATOM 805 N N . PHE B 1 25 ? 0.062 -10.344 1.461 1 97.44 25 PHE B N 1
ATOM 806 C CA . PHE B 1 25 ? 1.42 -10.867 1.396 1 97.44 25 PHE B CA 1
ATOM 807 C C . PHE B 1 25 ? 1.488 -12.266 2.004 1 97.44 25 PHE B C 1
ATOM 809 O O . PHE B 1 25 ? 2.102 -13.164 1.431 1 97.44 25 PHE B O 1
ATOM 816 N N . TRP B 1 26 ? 0.836 -12.398 3.074 1 97.44 26 TRP B N 1
ATOM 817 C CA . TRP B 1 26 ? 0.776 -13.695 3.744 1 97.44 26 TRP B CA 1
ATOM 818 C C . TRP B 1 26 ? 0.035 -14.719 2.891 1 97.44 26 TRP B C 1
ATOM 820 O O . TRP B 1 26 ? 0.461 -15.867 2.777 1 97.44 26 TRP B O 1
ATOM 830 N N . ASN B 1 27 ? -1.06 -14.367 2.303 1 98 27 ASN B N 1
ATOM 831 C CA . ASN B 1 27 ? -1.826 -15.25 1.431 1 98 27 ASN B CA 1
ATOM 832 C C . ASN B 1 27 ? -0.997 -15.719 0.239 1 98 27 ASN B C 1
ATOM 834 O O . ASN B 1 27 ? -1.082 -16.891 -0.162 1 98 27 ASN B O 1
ATOM 838 N N . MET B 1 28 ? -0.243 -14.836 -0.325 1 97.75 28 MET B N 1
ATOM 839 C CA . MET B 1 28 ? 0.629 -15.203 -1.438 1 97.75 28 MET B CA 1
ATOM 840 C C . MET B 1 28 ? 1.653 -16.25 -1.002 1 97.75 28 MET B C 1
ATOM 842 O O . MET B 1 28 ? 1.954 -17.172 -1.75 1 97.75 28 MET B O 1
ATOM 846 N N . GLY B 1 29 ? 2.166 -16.031 0.159 1 96.88 29 GLY B N 1
ATOM 847 C CA . GLY B 1 29 ? 3.084 -17.016 0.699 1 96.88 29 GLY B CA 1
ATOM 848 C C . GLY B 1 29 ? 2.473 -18.406 0.801 1 96.88 29 GLY B C 1
ATOM 849 O O . GLY B 1 29 ? 3.109 -19.406 0.442 1 96.88 29 GLY B O 1
ATOM 850 N N . ILE B 1 30 ? 1.351 -18.484 1.339 1 97.62 30 ILE B N 1
ATOM 851 C CA . ILE B 1 30 ? 0.642 -19.75 1.458 1 97.62 30 ILE B CA 1
ATOM 852 C C . ILE B 1 30 ? 0.409 -20.344 0.07 1 97.62 30 ILE B C 1
ATOM 854 O O . ILE B 1 30 ? 0.62 -21.547 -0.145 1 97.62 30 ILE B O 1
ATOM 858 N N . PHE B 1 31 ? -0.05 -19.547 -0.837 1 97.44 31 PHE B N 1
ATOM 859 C CA . PHE B 1 31 ? -0.337 -19.969 -2.203 1 97.44 31 PHE B CA 1
ATOM 860 C C . PHE B 1 31 ? 0.884 -20.625 -2.834 1 97.44 31 PHE B C 1
ATOM 862 O O . PHE B 1 31 ? 0.783 -21.719 -3.4 1 97.44 31 PHE B O 1
ATOM 869 N N . VAL B 1 32 ? 2.021 -19.969 -2.75 1 97 32 VAL B N 1
ATOM 870 C CA . VAL B 1 32 ? 3.209 -20.453 -3.445 1 97 32 VAL B CA 1
ATOM 871 C C . VAL B 1 32 ? 3.701 -21.734 -2.789 1 97 32 VAL B C 1
ATOM 873 O O . VAL B 1 32 ? 4.25 -22.609 -3.461 1 97 32 VAL B O 1
ATOM 876 N N . ASP B 1 33 ? 3.479 -21.875 -1.536 1 96.88 33 ASP B N 1
ATOM 877 C CA . ASP B 1 33 ? 3.824 -23.125 -0.863 1 96.88 33 ASP B CA 1
ATOM 878 C C . ASP B 1 33 ? 2.953 -24.281 -1.361 1 96.88 33 ASP B C 1
ATOM 880 O O . ASP B 1 33 ? 3.455 -25.375 -1.632 1 96.88 33 ASP B O 1
ATOM 884 N N . GLU B 1 34 ? 1.714 -24.031 -1.54 1 95.94 34 GLU B N 1
ATOM 885 C CA . GLU B 1 34 ? 0.759 -25.047 -1.979 1 95.94 34 GLU B CA 1
ATOM 886 C C . GLU B 1 34 ? 1.021 -25.453 -3.424 1 95.94 34 GLU B C 1
ATOM 888 O O . GLU B 1 34 ? 0.802 -26.609 -3.793 1 95.94 34 GLU B O 1
ATOM 893 N N . TYR B 1 35 ? 1.455 -24.578 -4.246 1 95.44 35 TYR B N 1
ATOM 894 C CA . TYR B 1 35 ? 1.638 -24.828 -5.672 1 95.44 35 TYR B CA 1
ATOM 895 C C . TYR B 1 35 ? 3.098 -25.141 -5.988 1 95.44 35 TYR B C 1
ATOM 897 O O . TYR B 1 35 ? 3.479 -25.234 -7.156 1 95.44 35 TYR B O 1
ATOM 905 N N . ASN B 1 36 ? 3.973 -25.188 -4.867 1 96.5 36 ASN B N 1
ATOM 906 C CA . ASN B 1 36 ? 5.395 -25.5 -5.004 1 96.5 36 ASN B CA 1
ATOM 907 C C . ASN B 1 36 ? 6.102 -24.469 -5.883 1 96.5 36 ASN B C 1
ATOM 909 O O . ASN B 1 36 ? 6.859 -24.828 -6.781 1 96.5 36 ASN B O 1
ATOM 913 N N . LEU B 1 37 ? 5.773 -23.172 -5.637 1 96.69 37 LEU B N 1
ATOM 914 C CA . LEU B 1 37 ? 6.367 -22.016 -6.305 1 96.69 37 LEU B CA 1
ATOM 915 C C . LEU B 1 37 ? 7.094 -21.125 -5.305 1 96.69 37 LEU B C 1
ATOM 917 O O . LEU B 1 37 ? 7.215 -21.469 -4.129 1 96.69 37 LEU B O 1
ATOM 921 N N . THR B 1 38 ? 7.613 -20.062 -5.84 1 96.56 38 THR B N 1
ATOM 922 C CA . THR B 1 38 ? 8.195 -19.016 -5.004 1 96.56 38 THR B CA 1
ATOM 923 C C . THR B 1 38 ? 7.5 -17.688 -5.238 1 96.56 38 THR B C 1
ATOM 925 O O . THR B 1 38 ? 6.98 -17.438 -6.328 1 96.56 38 THR B O 1
ATOM 928 N N . PRO B 1 39 ? 7.527 -16.875 -4.207 1 97.12 39 PRO B N 1
ATOM 929 C CA . PRO B 1 39 ? 6.895 -15.57 -4.371 1 97.12 39 PRO B CA 1
ATOM 930 C C . PRO B 1 39 ? 7.52 -14.75 -5.5 1 97.12 39 PRO B C 1
ATOM 932 O O . PRO B 1 39 ? 6.84 -13.938 -6.125 1 97.12 39 PRO B O 1
ATOM 935 N N . ALA B 1 40 ? 8.758 -14.922 -5.777 1 97.75 40 ALA B N 1
ATOM 936 C CA . ALA B 1 40 ? 9.445 -14.18 -6.832 1 97.75 40 ALA B CA 1
ATOM 937 C C . ALA B 1 40 ? 8.805 -14.438 -8.195 1 97.75 40 ALA B C 1
ATOM 939 O O . ALA B 1 40 ? 8.773 -13.555 -9.047 1 97.75 40 ALA B O 1
ATOM 940 N N . ILE B 1 41 ? 8.258 -15.578 -8.383 1 97.12 41 ILE B N 1
ATOM 941 C CA . ILE B 1 41 ? 7.641 -15.938 -9.656 1 97.12 41 ILE B CA 1
ATOM 942 C C . ILE B 1 41 ? 6.324 -15.18 -9.828 1 97.12 41 ILE B C 1
ATOM 944 O O . ILE B 1 41 ? 6.035 -14.656 -10.906 1 97.12 41 ILE B O 1
ATOM 948 N N . VAL B 1 42 ? 5.559 -15.078 -8.742 1 96.88 42 VAL B N 1
ATOM 949 C CA . VAL B 1 42 ? 4.273 -14.391 -8.773 1 96.88 42 VAL B CA 1
ATOM 950 C C . VAL B 1 42 ? 4.496 -12.891 -8.969 1 96.88 42 VAL B C 1
ATOM 952 O O . VAL B 1 42 ? 3.795 -12.25 -9.758 1 96.88 42 VAL B O 1
ATOM 955 N N . ASN B 1 43 ? 5.516 -12.383 -8.312 1 97.44 43 ASN B N 1
ATOM 956 C CA . ASN B 1 43 ? 5.785 -10.953 -8.32 1 97.44 43 ASN B CA 1
ATOM 957 C C . ASN B 1 43 ? 6.48 -10.516 -9.609 1 97.44 43 ASN B C 1
ATOM 959 O O . ASN B 1 43 ? 6.543 -9.328 -9.914 1 97.44 43 ASN B O 1
ATOM 963 N N . GLY B 1 44 ? 7.055 -11.367 -10.336 1 96.44 44 GLY B N 1
ATOM 964 C CA . GLY B 1 44 ? 7.734 -11.039 -11.578 1 96.44 44 GLY B CA 1
ATOM 965 C C . GLY B 1 44 ? 9.242 -11 -11.438 1 96.44 44 GLY B C 1
ATOM 966 O O . GLY B 1 44 ? 9.922 -10.25 -12.148 1 96.44 44 GLY B O 1
ATOM 967 N N . GLY B 1 45 ? 9.734 -11.625 -10.383 1 96.75 45 GLY B N 1
ATOM 968 C CA . GLY B 1 45 ? 11.172 -11.703 -10.203 1 96.75 45 GLY B CA 1
ATOM 969 C C . GLY B 1 45 ? 11.617 -11.336 -8.797 1 96.75 45 GLY B C 1
ATOM 970 O O . GLY B 1 45 ? 10.812 -10.867 -7.988 1 96.75 45 GLY B O 1
ATOM 971 N N . GLU B 1 46 ? 12.898 -11.562 -8.57 1 97.62 46 GLU B N 1
ATOM 972 C CA . GLU B 1 46 ? 13.469 -11.289 -7.254 1 97.62 46 GLU B CA 1
ATOM 973 C C . GLU B 1 46 ? 13.43 -9.797 -6.934 1 97.62 46 GLU B C 1
ATOM 975 O O . GLU B 1 46 ? 13.219 -9.414 -5.781 1 97.62 46 GLU B O 1
ATOM 980 N N . PHE B 1 47 ? 13.648 -9.008 -7.953 1 98.44 47 PHE B N 1
ATOM 981 C CA . PHE B 1 47 ? 13.609 -7.562 -7.758 1 98.44 47 PHE B CA 1
ATOM 982 C C . PHE B 1 47 ? 12.242 -7.125 -7.238 1 98.44 47 PHE B C 1
ATOM 984 O O . PHE B 1 47 ? 12.156 -6.371 -6.266 1 98.44 47 PHE B O 1
ATOM 991 N N . TRP B 1 48 ? 11.266 -7.633 -7.766 1 97.81 48 TRP B N 1
ATOM 992 C CA . TRP B 1 48 ? 9.922 -7.191 -7.398 1 97.81 48 TRP B CA 1
ATOM 993 C C . TRP B 1 48 ? 9.5 -7.789 -6.059 1 97.81 48 TRP B C 1
ATOM 995 O O . TRP B 1 48 ? 8.672 -7.215 -5.348 1 97.81 48 TRP B O 1
ATOM 1005 N N . LEU B 1 49 ? 10.109 -8.914 -5.723 1 97.75 49 LEU B N 1
ATOM 1006 C CA . LEU B 1 49 ? 9.914 -9.414 -4.363 1 97.75 49 LEU B CA 1
ATOM 1007 C C . LEU B 1 49 ? 10.508 -8.445 -3.34 1 97.75 49 LEU B C 1
ATOM 1009 O O . LEU B 1 49 ? 9.875 -8.156 -2.318 1 97.75 49 LEU B O 1
ATOM 1013 N N . LEU B 1 50 ? 11.609 -7.961 -3.664 1 97.94 50 LEU B N 1
ATOM 1014 C CA . LEU B 1 50 ? 12.227 -6.965 -2.791 1 97.94 50 LEU B CA 1
ATOM 1015 C C . LEU B 1 50 ? 11.383 -5.699 -2.727 1 97.94 50 LEU B C 1
ATOM 1017 O O . LEU B 1 50 ? 11.242 -5.09 -1.661 1 97.94 50 LEU B O 1
ATOM 1021 N N . MET B 1 51 ? 10.852 -5.359 -3.834 1 97.88 51 MET B N 1
ATOM 1022 C CA . MET B 1 51 ? 10 -4.176 -3.883 1 97.88 51 MET B CA 1
ATOM 1023 C C . MET B 1 51 ? 8.742 -4.379 -3.051 1 97.88 51 MET B C 1
ATOM 1025 O O . MET B 1 51 ? 8.211 -3.426 -2.475 1 97.88 51 MET B O 1
ATOM 1029 N N . ASP B 1 52 ? 8.242 -5.52 -3.047 1 97.81 52 ASP B N 1
ATOM 1030 C CA . ASP B 1 52 ? 7.082 -5.828 -2.219 1 97.81 52 ASP B CA 1
ATOM 1031 C C . ASP B 1 52 ? 7.395 -5.621 -0.738 1 97.81 52 ASP B C 1
ATOM 1033 O O . ASP B 1 52 ? 6.594 -5.031 -0.008 1 97.81 52 ASP B O 1
ATOM 1037 N N . TRP B 1 53 ? 8.57 -6.043 -0.323 1 97.81 53 TRP B N 1
ATOM 1038 C CA . TRP B 1 53 ? 9.031 -5.809 1.042 1 97.81 53 TRP B CA 1
ATOM 1039 C C . TRP B 1 53 ? 9.203 -4.316 1.308 1 97.81 53 TRP B C 1
ATOM 1041 O O . TRP 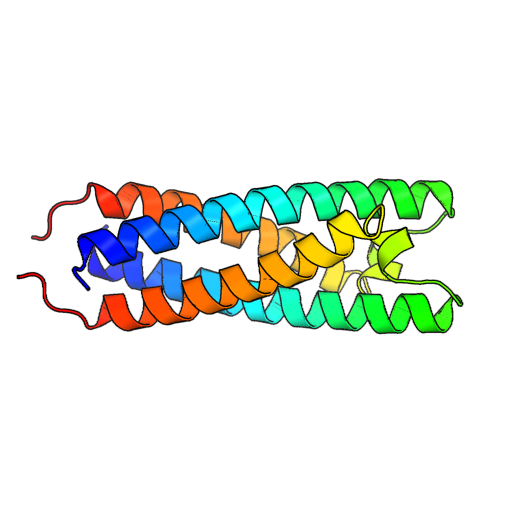B 1 53 ? 8.82 -3.82 2.369 1 97.81 53 TRP B O 1
ATOM 1051 N N . LEU B 1 54 ? 9.75 -3.645 0.381 1 98.25 54 LEU B N 1
ATOM 1052 C CA . LEU B 1 54 ? 9.945 -2.207 0.512 1 98.25 54 LEU B CA 1
ATOM 1053 C C . LEU B 1 54 ? 8.609 -1.485 0.677 1 98.25 54 LEU B C 1
ATOM 1055 O O . LEU B 1 54 ? 8.484 -0.589 1.514 1 98.25 54 LEU B O 1
ATOM 1059 N N . ARG B 1 55 ? 7.684 -1.895 -0.186 1 97.62 55 ARG B N 1
ATOM 1060 C CA . ARG B 1 55 ? 6.363 -1.274 -0.124 1 97.62 55 ARG B CA 1
ATOM 1061 C C . ARG B 1 55 ? 5.758 -1.417 1.269 1 97.62 55 ARG B C 1
ATOM 1063 O O . ARG B 1 55 ? 5.16 -0.473 1.79 1 97.62 55 ARG B O 1
ATOM 1070 N N . LEU B 1 56 ? 5.965 -2.562 1.924 1 98.06 56 LEU B N 1
ATOM 1071 C CA . LEU B 1 56 ? 5.445 -2.795 3.266 1 98.06 56 LEU B CA 1
ATOM 1072 C C . LEU B 1 56 ? 6.125 -1.881 4.277 1 98.06 56 LEU B C 1
ATOM 1074 O O . LEU B 1 56 ? 5.469 -1.325 5.16 1 98.06 56 LEU B O 1
ATOM 1078 N N . ILE B 1 57 ? 7.363 -1.745 4.125 1 98.31 57 ILE B N 1
ATOM 1079 C CA . ILE B 1 57 ? 8.125 -0.878 5.016 1 98.31 57 ILE B CA 1
ATOM 1080 C C . ILE B 1 57 ? 7.684 0.571 4.832 1 98.31 57 ILE B C 1
ATOM 1082 O O . ILE B 1 57 ? 7.484 1.295 5.809 1 98.31 57 ILE B O 1
ATOM 1086 N N . LEU B 1 58 ? 7.531 0.973 3.605 1 98.06 58 LEU B N 1
ATOM 1087 C CA . LEU B 1 58 ? 7.105 2.338 3.312 1 98.06 58 LEU B CA 1
ATOM 1088 C C . LEU B 1 58 ? 5.723 2.613 3.895 1 98.06 58 LEU B C 1
ATOM 1090 O O . LEU B 1 58 ? 5.48 3.684 4.453 1 98.06 58 LEU B O 1
ATOM 1094 N N . LEU B 1 59 ? 4.879 1.678 3.75 1 97.88 59 LEU B N 1
ATOM 1095 C CA . LEU B 1 59 ? 3.531 1.825 4.293 1 97.88 59 LEU B CA 1
ATOM 1096 C C . LEU B 1 59 ? 3.566 1.923 5.812 1 97.88 59 LEU B C 1
ATOM 1098 O O . LEU B 1 59 ? 2.826 2.709 6.406 1 97.88 59 LEU B O 1
ATOM 1102 N N . PHE B 1 60 ? 4.379 1.117 6.441 1 98.31 60 PHE B N 1
ATOM 1103 C CA . PHE B 1 60 ? 4.543 1.169 7.891 1 98.31 60 PHE B CA 1
ATOM 1104 C C . PHE B 1 60 ? 5.035 2.543 8.328 1 98.31 60 PHE B C 1
ATOM 1106 O O . PHE B 1 60 ? 4.484 3.135 9.258 1 98.31 60 PHE B O 1
ATOM 1113 N N . LEU B 1 61 ? 5.98 3.055 7.656 1 97.88 61 LEU B N 1
ATOM 1114 C CA . LEU B 1 61 ? 6.535 4.363 7.984 1 97.88 61 LEU B CA 1
ATOM 1115 C C . LEU B 1 61 ? 5.5 5.461 7.766 1 97.88 61 LEU B C 1
ATOM 1117 O O . LEU B 1 61 ? 5.391 6.387 8.578 1 97.88 61 LEU B O 1
ATOM 1121 N N . ALA B 1 62 ? 4.77 5.352 6.645 1 97.38 62 ALA B N 1
ATOM 1122 C CA . ALA B 1 62 ? 3.721 6.328 6.383 1 97.38 62 ALA B CA 1
ATOM 1123 C C . ALA B 1 62 ? 2.688 6.344 7.504 1 97.38 62 ALA B C 1
ATOM 1125 O O . ALA B 1 62 ? 2.271 7.41 7.961 1 97.38 62 ALA B O 1
ATOM 1126 N N . ALA B 1 63 ? 2.334 5.18 7.969 1 97.62 63 ALA B N 1
ATOM 1127 C CA . ALA B 1 63 ? 1.354 5.07 9.047 1 97.62 63 ALA B CA 1
ATOM 1128 C C . ALA B 1 63 ? 1.891 5.684 10.336 1 97.62 63 ALA B C 1
ATOM 1130 O O . ALA B 1 63 ? 1.186 6.438 11.016 1 97.62 63 ALA B O 1
ATOM 1131 N N . VAL B 1 64 ? 3.09 5.422 10.664 1 97.44 64 VAL B N 1
ATOM 1132 C CA . VAL B 1 64 ? 3.695 5.91 11.898 1 97.44 64 VAL B CA 1
ATOM 1133 C C . VAL B 1 64 ? 3.838 7.43 11.844 1 97.44 64 VAL B C 1
ATOM 1135 O O . VAL B 1 64 ? 3.416 8.133 12.758 1 97.44 64 VAL B O 1
ATOM 1138 N N . ILE B 1 65 ? 4.352 8.008 10.805 1 96.88 65 ILE B N 1
ATOM 1139 C CA . ILE B 1 65 ? 4.625 9.438 10.664 1 96.88 65 ILE B CA 1
ATOM 1140 C C . ILE B 1 65 ? 3.312 10.211 10.602 1 96.88 65 ILE B C 1
ATOM 1142 O O . ILE B 1 65 ? 3.186 11.281 11.211 1 96.88 65 ILE B O 1
ATOM 1146 N N . SER B 1 66 ? 2.387 9.68 9.852 1 95.19 66 SER B N 1
ATOM 1147 C CA . SER B 1 66 ? 1.094 10.359 9.789 1 95.19 66 SER B CA 1
ATOM 1148 C C . SER B 1 66 ? 0.418 10.375 11.156 1 95.19 66 SER B C 1
ATOM 1150 O O . SER B 1 66 ? -0.248 11.352 11.516 1 95.19 66 SER B O 1
ATOM 1152 N N . GLY B 1 67 ? 0.569 9.297 11.883 1 95.44 67 GLY B N 1
ATOM 1153 C CA . GLY B 1 67 ? 0.05 9.266 13.234 1 95.44 67 GLY B CA 1
ATOM 1154 C C . GLY B 1 67 ? 0.656 10.328 14.133 1 95.44 67 GLY B C 1
ATOM 1155 O O . GLY B 1 67 ? -0.063 11.016 14.859 1 95.44 67 GLY B O 1
ATOM 1156 N N . ILE B 1 68 ? 1.909 10.492 14.062 1 95.62 68 ILE B N 1
ATOM 1157 C CA . ILE B 1 68 ? 2.631 11.484 14.852 1 95.62 68 ILE B CA 1
ATOM 1158 C C . ILE B 1 68 ? 2.197 12.891 14.438 1 95.62 68 ILE B C 1
ATOM 1160 O O . ILE B 1 68 ? 2.014 13.766 15.281 1 95.62 68 ILE B O 1
ATOM 1164 N N . ASN B 1 69 ? 1.981 13.055 13.164 1 92.88 69 ASN B N 1
ATOM 1165 C CA . ASN B 1 69 ? 1.635 14.352 12.602 1 92.88 69 ASN B CA 1
ATOM 1166 C C . ASN B 1 69 ? 0.317 14.875 13.164 1 92.88 69 ASN B C 1
ATOM 1168 O O . ASN B 1 69 ? 0.123 16.094 13.273 1 92.88 69 ASN B O 1
ATOM 1172 N N . ILE B 1 70 ? -0.501 14.047 13.508 1 92.94 70 ILE B N 1
ATOM 1173 C CA . ILE B 1 70 ? -1.804 14.414 14.047 1 92.94 70 ILE B CA 1
ATOM 1174 C C . ILE B 1 70 ? -1.62 15.18 15.359 1 92.94 70 ILE B C 1
ATOM 1176 O O . ILE B 1 70 ? -2.359 16.125 15.641 1 92.94 70 ILE B O 1
ATOM 1180 N N . PHE B 1 71 ? -0.613 14.938 16.062 1 91.75 71 PHE B N 1
ATOM 1181 C CA . PHE B 1 71 ? -0.494 15.477 17.406 1 91.75 71 PHE B CA 1
ATOM 1182 C C . PHE B 1 71 ? 0.6 16.547 17.469 1 91.75 71 PHE B C 1
ATOM 1184 O O . PHE B 1 71 ? 0.778 17.188 18.5 1 91.75 71 PHE B O 1
ATOM 1191 N N . THR B 1 72 ? 1.288 16.609 16.375 1 88.81 72 THR B N 1
ATOM 1192 C CA . THR B 1 72 ? 2.361 17.594 16.344 1 88.81 72 THR B CA 1
ATOM 1193 C C . THR B 1 72 ? 1.798 19 16.188 1 88.81 72 THR B C 1
ATOM 1195 O O . THR B 1 72 ? 0.924 19.234 15.359 1 88.81 72 THR B O 1
ATOM 1198 N N . LYS B 1 73 ? 2.227 20.062 17.016 1 78.56 73 LYS B N 1
ATOM 1199 C CA . LYS B 1 73 ? 1.798 21.453 16.969 1 78.56 73 LYS B CA 1
ATOM 1200 C C . LYS B 1 73 ? 2.605 22.25 15.945 1 78.56 73 LYS B C 1
ATOM 1202 O O . LYS B 1 73 ? 3.779 21.953 15.711 1 78.56 73 LYS B O 1
ATOM 1207 N N . ARG B 1 74 ? 1.93 23 15.125 1 69.5 74 ARG B N 1
ATOM 1208 C CA . ARG B 1 74 ? 2.619 23.844 14.156 1 69.5 74 ARG B CA 1
ATOM 1209 C C . ARG B 1 74 ? 3.525 24.844 14.859 1 69.5 74 ARG B C 1
ATOM 1211 O O . ARG B 1 74 ? 3.16 25.391 15.906 1 69.5 74 ARG B O 1
ATOM 1218 N N . GLU B 1 75 ? 4.699 24.906 14.695 1 56.47 75 GLU B N 1
ATOM 1219 C CA . GLU B 1 75 ? 5.445 26.062 15.18 1 56.47 75 GLU B CA 1
ATOM 1220 C C . GLU B 1 75 ? 5.109 27.312 14.367 1 56.47 75 GLU B C 1
ATOM 1222 O O . GLU B 1 75 ? 4.738 27.219 13.195 1 56.47 75 GLU B O 1
#